Protein AF-A0A926SK82-F1 (afdb_monomer)

Nearest PDB structures (foldseek):
  1cpb-assembly1_A  TM=8.180E-01  e=9.952E-03  Bos taurus
  8co6-assembly1_o  TM=2.760E-01  e=5.024E+00  Rotavirus A
  2qlz-assembly2_D  TM=3.038E-01  e=7.986E+00  unclassified
  5xg3-assembly1_B  TM=2.554E-01  e=6.547E+00  Bacillus subtilis subsp. subtilis str. 168

Radius of gyration: 14.57 Å; Cα contacts (8 Å, |Δi|>4): 62; chains: 1; bounding box: 34×27×45 Å

Mean predicted aligned error: 9.98 Å

Solvent-accessible surface area (backbone atoms only — not comparable to full-atom values): 5551 Å² total; per-residue (Å²): 133,83,75,82,49,69,67,56,52,53,52,50,55,55,48,42,36,77,68,68,30,49,70,45,79,78,46,66,45,100,86,71,45,80,38,73,47,79,47,77,79,67,96,79,52,97,71,84,87,87,82,89,68,55,89,48,88,86,40,58,72,56,38,58,59,47,52,55,48,50,54,52,52,46,65,46,52,61,57,55,59,64,64,75,77,111

Structure (mmCIF, N/CA/C/O backbone):
data_AF-A0A926SK82-F1
#
_entry.id   AF-A0A926SK82-F1
#
loop_
_atom_site.group_PDB
_atom_site.id
_atom_site.type_symbol
_atom_site.label_atom_id
_atom_site.label_alt_id
_atom_site.label_comp_id
_atom_site.label_asym_id
_atom_site.label_entity_id
_atom_site.label_seq_id
_atom_site.pdbx_PDB_ins_code
_atom_site.Cartn_x
_atom_site.Cartn_y
_atom_site.Cartn_z
_atom_site.occupancy
_atom_site.B_iso_or_equiv
_atom_site.auth_seq_id
_atom_site.auth_comp_id
_atom_site.auth_asym_id
_atom_site.auth_atom_id
_atom_site.pdbx_PDB_model_num
ATOM 1 N N . MET A 1 1 ? 13.965 19.105 -7.567 1.00 39.34 1 MET A N 1
ATOM 2 C CA . MET A 1 1 ? 12.850 18.202 -7.229 1.00 39.34 1 MET A CA 1
ATOM 3 C C . MET A 1 1 ? 13.504 16.867 -6.932 1.00 39.34 1 MET A C 1
ATOM 5 O O . MET A 1 1 ? 13.996 16.247 -7.865 1.00 39.34 1 MET A O 1
ATOM 9 N N . GLU A 1 2 ? 13.702 16.533 -5.655 1.00 43.28 2 GLU A N 1
ATOM 10 C CA . GLU A 1 2 ? 14.294 15.239 -5.300 1.00 43.28 2 GLU A CA 1
ATOM 11 C C . GLU A 1 2 ? 13.293 14.139 -5.638 1.00 43.28 2 GLU A C 1
ATOM 13 O O . GLU A 1 2 ? 12.119 14.217 -5.277 1.00 43.28 2 GLU A O 1
ATOM 18 N N . TRP A 1 3 ? 13.759 13.153 -6.391 1.00 47.34 3 TRP A N 1
ATOM 19 C CA . TRP A 1 3 ? 13.022 11.928 -6.633 1.00 47.34 3 TRP A CA 1
ATOM 20 C C . TRP A 1 3 ? 12.815 11.248 -5.280 1.00 47.34 3 TRP A C 1
ATOM 22 O O . TRP A 1 3 ? 13.787 11.037 -4.561 1.00 47.34 3 TRP A O 1
ATOM 32 N N . ILE A 1 4 ? 11.573 10.908 -4.927 1.00 57.88 4 ILE A N 1
ATOM 33 C CA . ILE A 1 4 ? 11.347 9.927 -3.863 1.00 57.88 4 ILE A CA 1
ATOM 34 C C . ILE A 1 4 ? 12.050 8.653 -4.322 1.00 57.88 4 ILE A C 1
ATOM 36 O O . ILE A 1 4 ? 11.65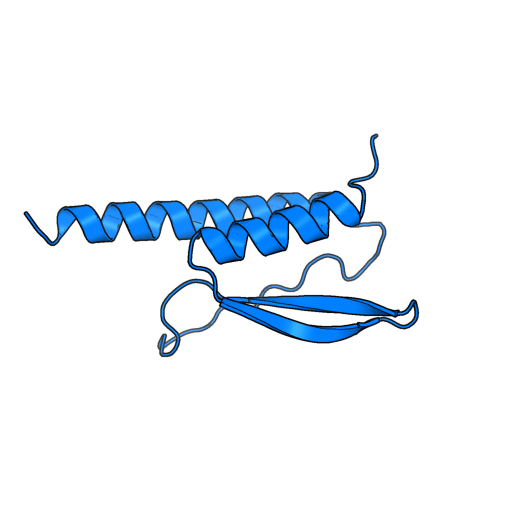1 8.042 -5.315 1.00 57.88 4 ILE A O 1
ATOM 40 N N . ASP A 1 5 ? 13.144 8.314 -3.646 1.00 70.69 5 ASP A N 1
ATOM 41 C CA . ASP A 1 5 ? 13.873 7.080 -3.900 1.00 70.69 5 ASP A CA 1
ATOM 42 C C . ASP A 1 5 ? 12.891 5.926 -3.660 1.00 70.69 5 ASP A C 1
ATOM 44 O O . ASP A 1 5 ? 12.190 5.889 -2.646 1.00 70.69 5 ASP A O 1
ATOM 48 N N . LEU A 1 6 ? 12.810 4.975 -4.588 1.00 70.12 6 LEU A N 1
ATOM 49 C CA . LEU A 1 6 ? 11.957 3.793 -4.437 1.00 70.12 6 LEU A CA 1
ATOM 50 C C . LEU A 1 6 ? 12.276 3.028 -3.138 1.00 70.12 6 LEU A C 1
ATOM 52 O O . LEU A 1 6 ? 11.398 2.377 -2.577 1.00 70.12 6 LEU A O 1
ATOM 56 N N . LYS A 1 7 ? 13.492 3.172 -2.597 1.00 72.38 7 LYS A N 1
ATOM 57 C CA . LYS A 1 7 ? 13.852 2.663 -1.263 1.00 72.38 7 LYS A CA 1
ATOM 58 C C . LYS A 1 7 ? 13.115 3.368 -0.123 1.00 72.38 7 LYS A C 1
ATOM 60 O O . LYS A 1 7 ? 12.755 2.730 0.865 1.00 72.38 7 LYS A O 1
ATOM 65 N N . GLN A 1 8 ? 12.878 4.675 -0.241 1.00 76.06 8 GLN A N 1
ATOM 66 C CA . GLN A 1 8 ? 12.076 5.424 0.729 1.00 76.06 8 GLN A CA 1
ATOM 67 C C . GLN A 1 8 ? 10.615 4.977 0.679 1.00 76.06 8 GLN A C 1
ATOM 69 O O . GLN A 1 8 ? 9.983 4.868 1.725 1.00 76.06 8 GLN A O 1
ATOM 74 N N . LEU A 1 9 ? 10.094 4.672 -0.514 1.00 76.62 9 LEU A N 1
ATOM 75 C CA . LEU A 1 9 ? 8.748 4.123 -0.667 1.00 76.62 9 LEU A CA 1
ATOM 76 C C . LEU A 1 9 ? 8.601 2.775 0.048 1.00 76.62 9 LEU A C 1
ATOM 78 O O . LEU A 1 9 ? 7.666 2.603 0.825 1.00 76.62 9 LEU A O 1
ATOM 82 N N . ASP A 1 10 ? 9.531 1.848 -0.178 1.00 79.06 10 ASP A N 1
ATOM 83 C CA . ASP A 1 10 ? 9.513 0.540 0.484 1.00 79.06 10 ASP A CA 1
ATOM 84 C C . ASP A 1 10 ? 9.611 0.692 2.012 1.00 79.06 10 ASP A C 1
ATOM 86 O O . ASP A 1 10 ? 8.810 0.128 2.756 1.00 79.06 10 ASP A O 1
ATOM 90 N N . THR A 1 11 ? 10.492 1.581 2.482 1.00 82.44 11 THR A N 1
ATOM 91 C CA . THR A 1 11 ? 10.608 1.918 3.910 1.00 82.44 11 THR A CA 1
ATOM 92 C C . THR A 1 11 ? 9.288 2.446 4.483 1.00 82.44 11 THR A C 1
ATOM 94 O O . THR A 1 11 ? 8.880 2.028 5.566 1.00 82.44 11 THR A O 1
ATOM 97 N N . LEU A 1 12 ? 8.592 3.337 3.769 1.00 80.38 12 LEU A N 1
ATOM 98 C CA . LEU A 1 12 ? 7.300 3.882 4.198 1.00 80.38 12 LEU A CA 1
ATOM 99 C C . LEU A 1 12 ? 6.215 2.802 4.260 1.00 80.38 12 LEU A C 1
ATOM 101 O O . LEU A 1 12 ? 5.435 2.775 5.211 1.00 80.38 12 LEU A O 1
ATOM 105 N N . ILE A 1 13 ? 6.179 1.895 3.284 1.00 82.50 13 ILE A N 1
ATOM 106 C CA . ILE A 1 13 ? 5.236 0.771 3.272 1.00 82.50 13 ILE A CA 1
ATOM 107 C C . ILE A 1 13 ? 5.486 -0.138 4.487 1.00 82.50 13 ILE A C 1
ATOM 109 O O . ILE A 1 13 ? 4.551 -0.449 5.230 1.00 82.50 13 ILE A O 1
ATOM 113 N N . GLN A 1 14 ? 6.744 -0.477 4.781 1.00 80.88 14 GLN A N 1
ATOM 114 C CA . GLN A 1 14 ? 7.082 -1.266 5.972 1.00 80.88 14 GLN A CA 1
ATOM 115 C C . GLN A 1 14 ? 6.746 -0.533 7.282 1.00 80.88 14 GLN A C 1
ATOM 117 O O . GLN A 1 14 ? 6.256 -1.148 8.229 1.00 80.88 14 GLN A O 1
ATOM 122 N N . GLN A 1 15 ? 6.928 0.788 7.344 1.00 82.25 15 GLN A N 1
ATOM 123 C CA . GLN A 1 15 ? 6.497 1.585 8.497 1.00 82.25 15 GLN A CA 1
ATOM 124 C C . GLN A 1 15 ? 4.977 1.561 8.680 1.00 82.25 15 GLN A C 1
ATOM 126 O O . GLN A 1 15 ? 4.511 1.449 9.811 1.00 82.25 15 GLN A O 1
ATOM 131 N N . THR A 1 16 ? 4.185 1.609 7.602 1.00 80.81 16 THR A N 1
ATOM 132 C CA . THR A 1 16 ? 2.720 1.503 7.728 1.00 80.81 16 THR A CA 1
ATOM 133 C C . THR A 1 16 ? 2.275 0.154 8.283 1.00 80.81 16 THR A C 1
ATOM 135 O O . THR A 1 16 ? 1.335 0.116 9.076 1.00 80.81 16 THR A O 1
ATOM 138 N N . LYS A 1 17 ? 3.004 -0.929 7.979 1.00 84.31 17 LYS A N 1
ATOM 139 C CA . LYS A 1 17 ? 2.788 -2.238 8.608 1.00 84.31 17 LYS A CA 1
ATOM 140 C C . LYS A 1 17 ? 3.004 -2.191 10.122 1.00 84.31 17 LYS A C 1
ATOM 142 O O . LYS A 1 17 ? 2.182 -2.700 10.877 1.00 84.31 17 LYS A O 1
ATOM 147 N N . ALA A 1 18 ? 4.078 -1.542 10.577 1.00 80.31 18 ALA A N 1
ATOM 148 C CA . ALA A 1 18 ? 4.370 -1.388 12.006 1.00 80.31 18 ALA A CA 1
ATOM 149 C C . ALA A 1 18 ? 3.316 -0.556 12.759 1.00 80.31 18 ALA A C 1
ATOM 151 O O . ALA A 1 18 ? 3.170 -0.710 13.967 1.00 80.31 18 ALA A O 1
ATOM 152 N N . LEU A 1 19 ? 2.574 0.299 12.050 1.00 81.50 19 LEU A N 1
ATOM 153 C CA . LEU A 1 19 ? 1.467 1.078 12.605 1.00 81.50 19 LEU A CA 1
ATOM 154 C C . LEU A 1 19 ? 0.138 0.298 12.651 1.00 81.50 19 LEU A C 1
ATOM 156 O O . LEU A 1 19 ? -0.840 0.832 13.147 1.00 81.50 19 LEU A O 1
ATOM 160 N N . GLY A 1 20 ? 0.082 -0.943 12.155 1.00 82.56 20 GLY A N 1
ATOM 161 C CA . GLY A 1 20 ? -1.123 -1.782 12.204 1.00 82.56 20 GLY A CA 1
ATOM 162 C C . GLY A 1 20 ? -1.854 -1.949 10.870 1.00 82.56 20 GLY A C 1
ATOM 163 O O . GLY A 1 20 ? -2.925 -2.550 10.841 1.00 82.56 20 GLY A O 1
ATOM 164 N N . ALA A 1 21 ? -1.291 -1.463 9.757 1.00 86.06 21 ALA A N 1
ATOM 165 C CA . ALA A 1 21 ? -1.808 -1.797 8.431 1.00 86.06 21 ALA A CA 1
ATOM 166 C C . ALA A 1 21 ? -1.466 -3.244 8.047 1.00 86.06 21 ALA A C 1
ATOM 168 O O . ALA A 1 21 ? -0.366 -3.731 8.324 1.00 86.06 21 ALA A O 1
ATOM 169 N N . ASP A 1 22 ? -2.376 -3.908 7.339 1.00 87.56 22 ASP A N 1
ATOM 170 C CA . ASP A 1 22 ? -2.076 -5.175 6.680 1.00 87.56 22 ASP A CA 1
ATOM 171 C C . ASP A 1 22 ? -1.396 -4.885 5.339 1.00 87.56 22 ASP A C 1
ATOM 173 O O . ASP A 1 22 ? -1.911 -4.113 4.529 1.00 87.56 22 ASP A O 1
ATOM 177 N N . VAL A 1 23 ? -0.219 -5.465 5.120 1.00 89.38 23 VAL A N 1
ATOM 178 C CA . VAL A 1 23 ? 0.583 -5.234 3.914 1.00 89.38 23 VAL A CA 1
ATOM 179 C C . VAL A 1 23 ? 0.859 -6.569 3.255 1.00 89.38 23 VAL A C 1
ATOM 181 O O . VAL A 1 23 ? 1.526 -7.428 3.839 1.00 89.38 23 VAL A O 1
ATOM 184 N N . GLU A 1 24 ? 0.389 -6.705 2.021 1.00 90.44 24 GLU A N 1
ATOM 185 C CA . GLU A 1 24 ? 0.559 -7.894 1.196 1.00 90.44 24 GLU A CA 1
ATOM 186 C C . GLU A 1 24 ? 1.254 -7.544 -0.123 1.00 90.44 24 GLU A C 1
ATOM 188 O O . GLU A 1 24 ? 1.017 -6.490 -0.717 1.00 90.44 24 GLU A O 1
ATOM 193 N N . GLU A 1 25 ? 2.134 -8.428 -0.590 1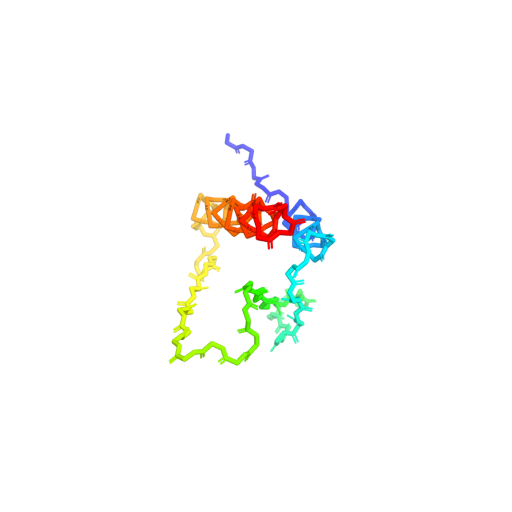.00 90.94 25 GLU A N 1
ATOM 194 C CA . GLU A 1 25 ? 2.649 -8.356 -1.955 1.00 90.94 25 GLU A CA 1
ATOM 195 C C . GLU A 1 25 ? 1.615 -8.981 -2.895 1.00 90.94 25 GLU A C 1
ATOM 197 O O . GLU A 1 25 ? 1.284 -10.159 -2.769 1.00 90.94 25 GLU A O 1
ATOM 202 N N . ILE A 1 26 ? 1.111 -8.189 -3.839 1.00 92.12 26 ILE A N 1
ATOM 203 C CA . ILE A 1 26 ? 0.079 -8.612 -4.797 1.00 92.12 26 ILE A CA 1
ATOM 204 C C . ILE A 1 26 ? 0.655 -8.962 -6.171 1.00 92.12 26 ILE A C 1
ATOM 206 O O . ILE A 1 26 ? -0.069 -9.411 -7.058 1.00 92.12 26 ILE A O 1
ATOM 210 N N . GLY A 1 27 ? 1.953 -8.740 -6.370 1.00 90.06 27 GLY A N 1
ATOM 211 C CA . GLY A 1 27 ? 2.635 -9.096 -7.602 1.00 90.06 27 GLY A CA 1
ATOM 212 C C . GLY A 1 27 ? 4.010 -8.465 -7.732 1.00 90.06 27 GLY A C 1
ATOM 213 O O . GLY A 1 27 ? 4.493 -7.764 -6.846 1.00 90.06 27 GLY A O 1
ATOM 214 N N . VAL A 1 28 ? 4.613 -8.690 -8.895 1.00 90.12 28 VAL A N 1
ATOM 215 C CA . VAL A 1 28 ? 5.945 -8.203 -9.249 1.00 90.12 28 VAL A CA 1
ATOM 216 C C . VAL A 1 28 ? 5.846 -7.456 -10.577 1.00 90.12 28 VAL A C 1
ATOM 218 O O . VAL A 1 28 ? 5.204 -7.910 -11.522 1.00 90.12 28 VAL A O 1
ATOM 221 N N . SER A 1 29 ? 6.456 -6.278 -10.643 1.00 86.00 29 SER A N 1
ATOM 222 C CA . SER A 1 29 ? 6.522 -5.457 -11.856 1.00 86.00 29 SER A CA 1
ATOM 223 C C . SER A 1 29 ? 7.451 -6.062 -12.918 1.00 86.00 29 SER A C 1
ATOM 225 O O . SER A 1 29 ? 8.283 -6.916 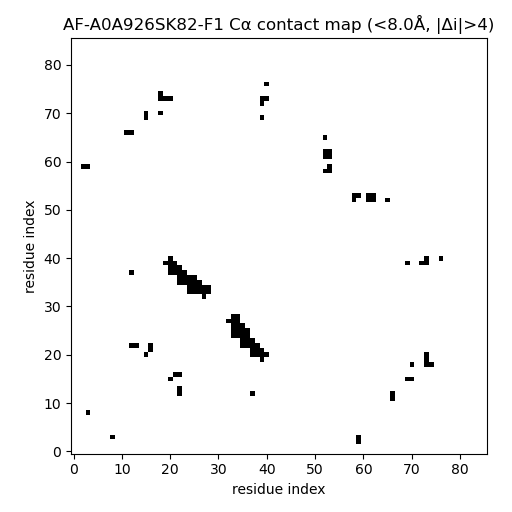-12.619 1.00 86.00 29 SER A O 1
ATOM 227 N N . GLY A 1 30 ? 7.378 -5.563 -14.159 1.00 83.50 30 GLY A N 1
ATOM 228 C CA . GLY A 1 30 ? 8.255 -6.017 -15.252 1.00 83.50 30 GLY A CA 1
ATOM 229 C C . GLY A 1 30 ? 9.757 -5.809 -14.999 1.00 83.50 30 GLY A C 1
ATOM 230 O O . GLY A 1 30 ? 10.577 -6.492 -15.599 1.00 83.50 30 GLY A O 1
ATOM 231 N N . GLU A 1 31 ? 10.117 -4.911 -14.078 1.00 84.31 31 GLU A N 1
ATOM 232 C CA . GLU A 1 31 ? 11.501 -4.656 -13.649 1.00 84.31 31 GLU A CA 1
ATOM 233 C C . GLU A 1 31 ? 11.895 -5.455 -12.390 1.00 84.31 31 GLU A C 1
ATOM 235 O O . GLU A 1 31 ? 12.942 -5.204 -11.800 1.00 84.31 31 GLU A O 1
ATOM 240 N N . GLY A 1 32 ? 11.059 -6.398 -11.939 1.00 85.38 32 GLY A N 1
ATOM 241 C CA . GLY A 1 32 ? 11.358 -7.270 -10.798 1.00 85.38 32 GLY A CA 1
ATOM 242 C C . GLY A 1 32 ? 11.112 -6.652 -9.417 1.00 85.38 32 GLY A C 1
ATOM 243 O O . GLY A 1 32 ? 11.572 -7.199 -8.421 1.00 85.38 32 GLY A O 1
ATOM 244 N N . ARG A 1 33 ? 10.405 -5.519 -9.327 1.00 83.38 33 ARG A N 1
ATOM 245 C CA . ARG A 1 33 ? 10.057 -4.882 -8.039 1.00 83.38 33 ARG A CA 1
ATOM 246 C C . ARG A 1 33 ? 8.697 -5.348 -7.529 1.00 83.38 33 ARG A C 1
ATOM 248 O O . ARG A 1 33 ? 7.760 -5.369 -8.331 1.00 83.38 33 ARG A O 1
ATOM 255 N N . SER A 1 34 ? 8.585 -5.624 -6.232 1.00 86.50 34 SER A N 1
ATOM 256 C CA . SER A 1 34 ? 7.326 -5.961 -5.559 1.00 86.50 34 SER A CA 1
ATOM 257 C C . SER A 1 34 ? 6.290 -4.839 -5.678 1.00 86.50 34 SER A C 1
ATOM 259 O O . SER A 1 34 ? 6.611 -3.650 -5.604 1.00 86.50 34 SER A O 1
ATOM 261 N N . ILE A 1 35 ? 5.034 -5.232 -5.867 1.00 88.19 35 ILE A N 1
ATOM 262 C CA . ILE A 1 35 ? 3.850 -4.376 -5.859 1.00 88.19 35 ILE A CA 1
ATOM 263 C C . ILE A 1 35 ? 3.070 -4.729 -4.599 1.00 88.19 35 ILE A C 1
ATOM 265 O O . ILE A 1 35 ? 2.679 -5.881 -4.414 1.00 88.19 35 ILE A O 1
ATOM 26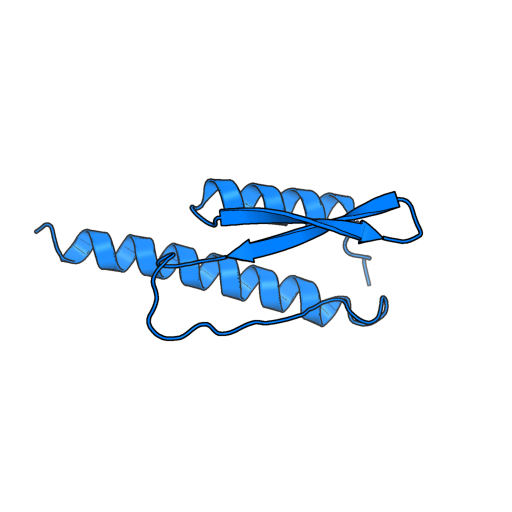9 N N . TYR A 1 36 ? 2.830 -3.738 -3.746 1.00 88.50 36 TYR A N 1
ATOM 270 C CA . TYR A 1 36 ? 2.178 -3.947 -2.459 1.00 88.50 36 TYR A CA 1
ATOM 271 C C . TYR A 1 36 ? 0.752 -3.402 -2.450 1.00 88.50 36 TYR A C 1
ATOM 273 O O . TYR A 1 36 ? 0.500 -2.299 -2.943 1.00 88.50 36 TYR A O 1
ATOM 281 N N . ALA A 1 37 ? -0.159 -4.143 -1.825 1.00 88.94 37 ALA A N 1
ATOM 282 C CA . ALA A 1 37 ? -1.413 -3.606 -1.325 1.00 88.94 37 ALA A CA 1
ATOM 283 C C . ALA A 1 37 ? -1.277 -3.322 0.174 1.00 88.94 37 ALA A C 1
ATOM 285 O O . ALA A 1 37 ? -0.687 -4.098 0.926 1.00 88.94 37 ALA A O 1
ATOM 286 N N . VAL A 1 38 ? -1.819 -2.181 0.597 1.00 87.88 38 VAL A N 1
ATOM 287 C CA . VAL A 1 38 ? -1.853 -1.756 1.997 1.00 87.88 38 VAL A CA 1
ATOM 288 C C . VAL A 1 38 ? -3.311 -1.583 2.390 1.00 87.88 38 VAL A C 1
ATOM 290 O O . VAL A 1 38 ? -4.008 -0.729 1.839 1.00 87.88 38 VAL A O 1
ATOM 293 N N . THR A 1 39 ? -3.761 -2.386 3.345 1.00 88.06 39 THR A N 1
ATOM 294 C CA . THR A 1 39 ? -5.123 -2.368 3.874 1.00 88.06 39 THR A CA 1
ATOM 295 C C . THR A 1 39 ? -5.115 -1.790 5.283 1.00 88.06 39 THR A C 1
ATOM 297 O O . THR A 1 39 ? -4.309 -2.176 6.127 1.00 88.06 39 THR A O 1
ATOM 300 N N . VAL A 1 40 ? -6.024 -0.853 5.544 1.00 84.88 40 VAL A N 1
ATOM 301 C CA . VAL A 1 40 ? -6.208 -0.218 6.854 1.00 84.88 40 VAL A CA 1
ATOM 302 C C . VAL A 1 40 ? -7.663 -0.347 7.279 1.00 84.88 40 VAL A C 1
ATOM 304 O O . VAL A 1 40 ? -8.560 -0.136 6.461 1.00 84.88 40 VAL A O 1
ATOM 307 N N . GLY A 1 41 ? -7.876 -0.637 8.563 1.00 81.75 41 GLY A N 1
ATOM 308 C CA . GLY A 1 41 ? -9.192 -0.837 9.167 1.00 81.75 41 GLY A CA 1
ATOM 309 C C . GLY A 1 41 ? -9.615 -2.307 9.209 1.00 81.75 41 GLY A C 1
ATOM 310 O O . GLY A 1 41 ? -8.820 -3.216 8.961 1.00 81.75 41 GLY A O 1
ATOM 311 N N . ASP A 1 42 ? -10.885 -2.539 9.537 1.00 78.00 42 ASP A N 1
ATOM 312 C CA . ASP A 1 42 ? -11.416 -3.884 9.757 1.00 78.00 42 ASP A CA 1
ATOM 313 C C . ASP A 1 42 ? -11.410 -4.749 8.491 1.00 78.00 42 ASP A C 1
ATOM 315 O O . ASP A 1 42 ? -11.997 -4.397 7.464 1.00 78.00 42 ASP A O 1
ATOM 319 N N . LYS A 1 43 ? -10.859 -5.967 8.602 1.00 72.31 43 LYS A N 1
ATOM 320 C CA . LYS A 1 43 ? -10.849 -6.967 7.513 1.00 72.31 43 LYS A CA 1
ATOM 321 C C . LYS A 1 43 ? -12.246 -7.355 7.011 1.00 72.31 43 LYS A C 1
ATOM 323 O O . LYS A 1 43 ? -12.373 -7.854 5.900 1.00 72.31 43 LYS A O 1
ATOM 328 N N . GLN A 1 44 ? -13.284 -7.151 7.823 1.00 76.56 44 GLN A N 1
ATOM 329 C CA . GLN A 1 44 ? -14.684 -7.459 7.498 1.00 76.56 44 GLN A CA 1
ATOM 330 C C . GLN A 1 44 ? -15.548 -6.196 7.358 1.00 76.56 44 GLN A C 1
ATOM 332 O O . GLN A 1 44 ? -16.754 -6.229 7.611 1.00 76.56 44 GLN A O 1
ATOM 337 N N . ALA A 1 45 ? -14.951 -5.064 6.977 1.00 78.38 45 ALA A N 1
ATOM 338 C CA . ALA A 1 45 ? -15.701 -3.835 6.763 1.00 78.38 45 ALA A CA 1
ATOM 339 C C . ALA A 1 45 ? -16.825 -4.034 5.726 1.00 78.38 45 ALA A C 1
ATOM 341 O O . ALA A 1 45 ? -16.621 -4.579 4.644 1.00 78.38 45 ALA A O 1
ATOM 342 N N . SER A 1 46 ? -18.021 -3.523 6.032 1.00 83.25 46 SER A N 1
ATOM 343 C CA . SER A 1 46 ? -19.187 -3.583 5.130 1.00 83.25 46 SER A CA 1
ATOM 344 C C . SER A 1 46 ? -19.010 -2.785 3.832 1.00 83.25 46 SER A C 1
ATOM 346 O O . SER A 1 46 ? -19.805 -2.923 2.901 1.00 83.25 46 SER A O 1
ATOM 348 N N . ARG A 1 47 ? -17.990 -1.918 3.773 1.00 80.06 47 ARG A N 1
ATOM 349 C CA . ARG A 1 47 ? -17.621 -1.119 2.605 1.00 80.06 47 ARG A CA 1
ATOM 350 C C . ARG A 1 47 ? -16.105 -1.016 2.514 1.00 80.06 47 ARG A C 1
ATOM 352 O O . ARG A 1 47 ? -15.456 -0.647 3.489 1.00 80.06 47 ARG A O 1
ATOM 359 N N . THR A 1 48 ? -15.576 -1.246 1.320 1.00 83.88 48 THR A N 1
ATOM 360 C CA . THR A 1 48 ? -14.145 -1.134 1.022 1.00 83.88 48 THR A CA 1
ATOM 361 C C . THR A 1 48 ? -13.927 -0.031 -0.002 1.00 83.88 48 THR A C 1
ATOM 363 O O . THR A 1 48 ? -14.600 0.010 -1.032 1.00 83.88 48 THR A O 1
ATOM 366 N N . VAL A 1 49 ? -12.980 0.866 0.271 1.00 84.06 49 VAL A N 1
ATOM 367 C CA . VAL A 1 49 ? -12.519 1.872 -0.692 1.00 84.06 49 VAL A CA 1
ATOM 368 C C . VAL A 1 49 ? -11.145 1.448 -1.186 1.00 84.06 49 VAL A C 1
ATOM 370 O O . VAL A 1 49 ? -10.210 1.353 -0.397 1.00 84.06 49 VAL A O 1
ATOM 373 N N . VAL A 1 50 ? -11.022 1.204 -2.490 1.00 85.44 50 VAL A N 1
ATOM 374 C CA . VAL A 1 50 ? -9.750 0.835 -3.121 1.00 85.44 50 VAL A CA 1
ATOM 375 C C . VAL A 1 50 ? -9.154 2.059 -3.794 1.00 85.44 50 VAL A C 1
ATOM 377 O O . VAL A 1 50 ? -9.824 2.751 -4.562 1.00 85.44 50 VAL A O 1
ATOM 380 N N . ILE A 1 51 ? -7.882 2.322 -3.509 1.00 81.06 51 ILE A N 1
ATOM 381 C CA . ILE A 1 51 ? -7.152 3.441 -4.088 1.00 81.06 51 ILE A CA 1
ATOM 382 C C . ILE A 1 51 ? -5.870 2.924 -4.729 1.00 81.06 51 ILE A C 1
ATOM 384 O O . ILE A 1 51 ? -5.000 2.395 -4.046 1.00 81.06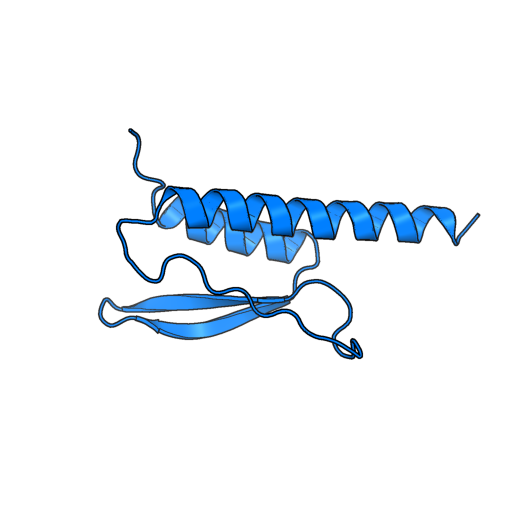 51 ILE A O 1
ATOM 388 N N . VAL A 1 52 ? -5.729 3.147 -6.034 1.00 82.94 52 VAL A N 1
ATOM 389 C CA . VAL A 1 52 ? -4.492 2.872 -6.773 1.00 82.94 52 VAL A CA 1
ATOM 390 C C . VAL A 1 52 ? -3.702 4.176 -6.917 1.00 82.94 52 VAL A C 1
ATOM 392 O O . VAL A 1 52 ? -4.268 5.247 -7.176 1.00 82.94 52 VAL A O 1
ATOM 395 N N . ALA A 1 53 ? -2.392 4.109 -6.693 1.00 79.44 53 ALA A N 1
ATOM 396 C CA . ALA A 1 53 ? -1.466 5.230 -6.825 1.00 79.44 53 ALA A CA 1
ATOM 397 C C . ALA A 1 53 ? -0.187 4.773 -7.538 1.00 79.44 53 ALA A C 1
ATOM 399 O O . ALA A 1 53 ? 0.165 3.600 -7.468 1.00 79.44 53 ALA A O 1
ATOM 400 N N . GLY A 1 54 ? 0.496 5.699 -8.218 1.00 75.88 54 GLY A N 1
ATOM 401 C CA . GLY A 1 54 ? 1.728 5.390 -8.953 1.00 75.88 54 GLY A CA 1
ATOM 402 C C . GLY A 1 54 ? 1.505 4.584 -10.237 1.00 75.88 54 GLY A C 1
ATOM 403 O O . GLY A 1 54 ? 2.388 3.835 -10.638 1.00 75.88 54 GLY A O 1
ATOM 404 N N . PHE A 1 55 ? 0.335 4.723 -10.874 1.00 77.88 55 PHE A N 1
ATOM 405 C CA . PHE A 1 55 ? 0.033 4.028 -12.130 1.00 77.88 55 PHE A CA 1
ATOM 406 C C . PHE A 1 55 ? 0.898 4.550 -13.284 1.00 77.88 55 PHE A C 1
ATOM 408 O O . PHE A 1 55 ? 1.390 3.766 -14.092 1.00 77.88 55 PHE A O 1
ATOM 415 N N . HIS A 1 56 ? 1.163 5.860 -13.316 1.00 75.69 56 HIS A N 1
ATOM 416 C CA . HIS A 1 56 ? 2.213 6.430 -14.153 1.00 75.69 56 HIS A CA 1
ATOM 417 C C . HIS A 1 56 ? 3.416 6.829 -13.296 1.00 75.69 56 HIS A C 1
ATOM 419 O O . HIS A 1 56 ? 3.276 7.521 -12.288 1.00 75.69 56 HIS A O 1
ATOM 425 N N . ALA A 1 57 ? 4.622 6.467 -13.741 1.00 65.12 57 ALA A N 1
ATOM 426 C CA . ALA A 1 57 ? 5.871 6.773 -13.034 1.00 65.12 57 ALA A CA 1
ATOM 427 C C . ALA A 1 57 ? 6.098 8.283 -12.799 1.00 65.12 57 ALA A C 1
ATOM 429 O O . ALA A 1 57 ? 6.809 8.665 -11.876 1.00 65.12 57 ALA A O 1
ATOM 430 N N . ALA A 1 58 ? 5.469 9.146 -13.605 1.00 67.06 58 ALA A N 1
ATOM 431 C CA . ALA A 1 58 ? 5.526 10.599 -13.452 1.00 67.06 58 ALA A CA 1
ATOM 432 C C . ALA A 1 58 ? 4.614 11.149 -12.330 1.00 67.06 58 ALA A C 1
ATOM 434 O O . ALA A 1 58 ? 4.750 12.308 -11.942 1.00 67.06 58 ALA A O 1
ATOM 435 N N . GLU A 1 59 ? 3.705 10.347 -11.763 1.00 61.47 59 GLU A N 1
ATOM 436 C CA . GLU A 1 59 ? 2.734 10.770 -10.736 1.00 61.47 59 GLU A CA 1
ATOM 437 C C . GLU A 1 59 ? 3.299 10.694 -9.305 1.00 61.47 59 GLU A C 1
ATOM 439 O O . GLU A 1 59 ? 2.611 10.331 -8.348 1.00 61.47 59 GLU A O 1
ATOM 444 N N . VAL A 1 60 ? 4.565 11.070 -9.135 1.00 59.00 60 VAL A N 1
ATOM 445 C CA . VAL A 1 60 ? 5.329 10.906 -7.887 1.00 59.00 60 VAL A CA 1
ATOM 446 C C . VAL A 1 60 ? 4.678 11.633 -6.694 1.00 59.00 60 VAL A C 1
ATOM 448 O O . VAL A 1 60 ? 4.622 11.096 -5.589 1.00 59.00 60 VAL A O 1
ATOM 451 N N . MET A 1 61 ? 4.079 12.811 -6.916 1.00 54.16 61 MET A N 1
ATOM 452 C CA . MET A 1 61 ? 3.374 13.577 -5.870 1.00 54.16 61 MET A CA 1
ATOM 453 C C . MET A 1 61 ? 2.071 12.911 -5.390 1.00 54.16 61 MET A C 1
ATOM 455 O O . MET A 1 61 ? 1.635 13.143 -4.260 1.00 54.16 61 MET A O 1
ATOM 459 N N . SER A 1 62 ? 1.443 12.077 -6.227 1.00 57.69 62 SER A N 1
ATOM 460 C CA . SER A 1 62 ? 0.221 11.343 -5.872 1.00 57.69 62 SER A CA 1
ATOM 461 C C . SER A 1 62 ? 0.521 10.277 -4.815 1.00 57.69 62 SER A C 1
ATOM 463 O O . SER A 1 62 ? -0.215 10.132 -3.841 1.00 57.69 62 SER A O 1
ATOM 465 N N . MET A 1 63 ? 1.656 9.590 -4.949 1.00 61.44 63 MET A N 1
ATOM 466 C CA . MET A 1 63 ? 2.036 8.459 -4.104 1.00 61.44 63 MET A CA 1
ATOM 467 C C . MET A 1 63 ? 2.347 8.868 -2.655 1.00 61.44 63 MET A C 1
ATOM 469 O O . MET A 1 63 ? 1.782 8.300 -1.719 1.00 61.44 63 MET A O 1
ATOM 473 N N . SER A 1 64 ? 3.158 9.909 -2.446 1.00 60.12 64 SER A N 1
ATOM 474 C CA . SER A 1 64 ? 3.492 10.382 -1.092 1.00 60.12 64 SER A CA 1
ATOM 475 C C . SER A 1 64 ? 2.294 10.986 -0.357 1.00 60.12 64 SER A C 1
ATOM 477 O O . SER A 1 64 ? 2.107 10.736 0.836 1.00 60.12 64 SER A O 1
ATOM 479 N N . ASN A 1 65 ? 1.430 11.727 -1.061 1.00 60.75 65 ASN A N 1
ATOM 480 C CA . ASN A 1 65 ? 0.207 12.278 -0.468 1.00 60.75 65 ASN A CA 1
ATOM 481 C C . ASN A 1 65 ? -0.797 11.188 -0.074 1.00 60.75 65 ASN A C 1
ATOM 483 O O . ASN A 1 65 ? -1.550 11.365 0.886 1.00 60.75 65 ASN A O 1
ATOM 487 N N . ARG A 1 66 ? -0.830 10.065 -0.796 1.00 60.44 66 ARG A N 1
ATOM 488 C CA . ARG A 1 66 ? -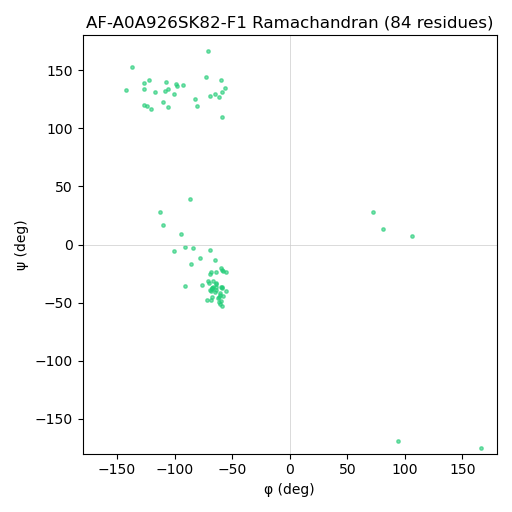1.685 8.917 -0.467 1.00 60.44 66 ARG A CA 1
ATOM 489 C C . ARG A 1 66 ? -1.179 8.186 0.770 1.00 60.44 66 ARG A C 1
ATOM 491 O O . ARG A 1 66 ? -1.959 7.981 1.692 1.00 60.44 66 ARG A O 1
ATOM 498 N N . LEU A 1 67 ? 0.117 7.884 0.840 1.00 62.31 67 LEU A N 1
ATOM 499 C CA . LEU A 1 67 ? 0.712 7.228 2.010 1.00 62.31 67 LEU A CA 1
ATOM 500 C C . LEU A 1 67 ? 0.546 8.062 3.283 1.00 62.31 67 LEU A C 1
ATOM 502 O O . LEU A 1 67 ? 0.143 7.536 4.313 1.00 62.31 67 LEU A O 1
ATOM 506 N N . CYS A 1 68 ? 0.733 9.382 3.197 1.00 62.62 68 CYS A N 1
ATOM 507 C CA . CYS A 1 68 ? 0.472 10.285 4.320 1.00 62.62 68 CYS A CA 1
ATOM 508 C C . CYS A 1 68 ? -0.992 10.225 4.800 1.00 62.62 68 CYS A C 1
ATOM 510 O O . CYS A 1 68 ? -1.258 10.298 6.001 1.00 62.62 68 CYS A O 1
ATOM 512 N N . GLN A 1 69 ? -1.960 10.069 3.889 1.00 62.94 69 GLN A N 1
ATOM 513 C CA . GLN A 1 69 ? -3.369 9.894 4.260 1.00 62.94 69 GLN A CA 1
ATOM 514 C C . GLN A 1 69 ? -3.629 8.542 4.928 1.00 62.94 69 GLN A C 1
ATOM 516 O O . GLN A 1 69 ? -4.357 8.504 5.917 1.00 62.94 69 GLN A O 1
ATOM 521 N N . VAL A 1 70 ? -2.994 7.473 4.443 1.00 66.19 70 VAL A N 1
ATOM 522 C CA . VAL A 1 70 ? -3.050 6.137 5.056 1.00 66.19 70 VAL A CA 1
ATOM 523 C C . VAL A 1 70 ? -2.496 6.185 6.484 1.00 66.19 70 VAL A C 1
ATOM 525 O O . VAL A 1 70 ? -3.210 5.836 7.419 1.00 66.19 70 VAL A O 1
ATOM 528 N N . SER A 1 71 ? -1.296 6.736 6.699 1.00 64.12 71 SER A N 1
ATOM 529 C CA . SER A 1 71 ? -0.716 6.886 8.046 1.00 64.12 71 SER A CA 1
ATOM 530 C C . SER A 1 71 ? -1.591 7.727 8.986 1.00 64.12 71 SER A C 1
ATOM 532 O O . SER A 1 71 ? -1.707 7.422 10.171 1.00 64.12 71 SER A O 1
ATOM 534 N N . LYS A 1 72 ? -2.245 8.779 8.472 1.00 65.62 72 LYS A N 1
ATOM 535 C CA . LYS A 1 72 ? -3.186 9.602 9.253 1.00 65.62 72 LYS A CA 1
ATOM 536 C C . LYS A 1 72 ? -4.483 8.875 9.600 1.00 65.62 72 LYS A C 1
ATOM 538 O O . LYS A 1 72 ? -5.065 9.191 10.636 1.00 65.62 72 LYS A O 1
ATOM 543 N N . ALA A 1 73 ? -4.966 7.987 8.733 1.00 65.62 73 ALA A N 1
ATOM 544 C CA . ALA A 1 73 ? -6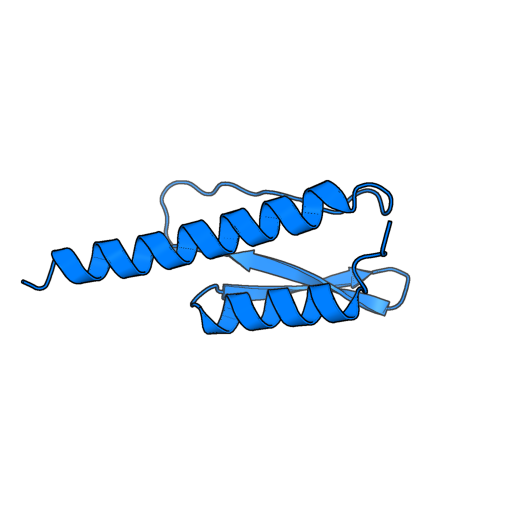.144 7.173 9.008 1.00 65.62 73 ALA A CA 1
ATOM 545 C C . ALA A 1 73 ? -5.847 6.177 10.136 1.00 65.62 73 ALA A C 1
ATOM 547 O O . ALA A 1 73 ? -6.601 6.131 11.103 1.00 65.62 73 ALA A O 1
ATOM 548 N N . ILE A 1 74 ? -4.691 5.510 10.073 1.00 64.25 74 ILE A N 1
ATOM 549 C CA . ILE A 1 74 ? -4.221 4.587 11.116 1.00 64.25 74 ILE A CA 1
ATOM 550 C C . ILE A 1 74 ? -4.092 5.304 12.472 1.00 64.25 74 ILE A C 1
ATOM 552 O O . ILE A 1 74 ? -4.740 4.929 13.441 1.00 64.25 74 ILE A O 1
ATOM 556 N N . GLY A 1 75 ? -3.373 6.433 12.538 1.00 59.72 75 GLY A N 1
ATOM 557 C CA . GLY A 1 75 ? -3.206 7.180 13.799 1.00 59.72 75 GLY A CA 1
ATOM 558 C C . GLY A 1 75 ? -4.471 7.886 14.329 1.00 59.72 75 GLY A C 1
ATOM 559 O O . GLY A 1 75 ? -4.442 8.530 15.384 1.00 59.72 75 GLY A O 1
ATOM 560 N N . LYS A 1 76 ? -5.588 7.860 13.592 1.00 58.41 76 LYS A N 1
ATOM 561 C CA . LYS A 1 76 ? -6.904 8.283 14.102 1.00 58.41 76 LYS A CA 1
ATOM 562 C C . LYS A 1 76 ? -7.670 7.114 14.712 1.00 58.41 76 LYS A C 1
ATOM 564 O O . LYS A 1 76 ? -8.329 7.345 15.721 1.00 58.41 76 LYS A O 1
ATOM 569 N N . ASP A 1 77 ? -7.540 5.922 14.138 1.00 55.59 77 ASP A N 1
ATOM 570 C CA . ASP A 1 77 ? -8.136 4.689 14.654 1.00 55.59 77 ASP A CA 1
ATOM 571 C C . ASP A 1 77 ? -7.621 4.390 16.073 1.00 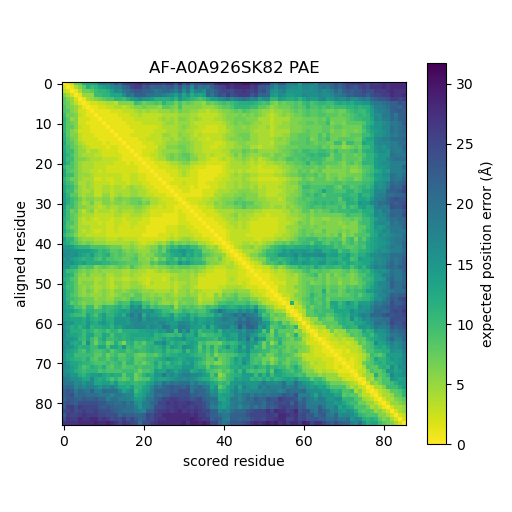55.59 77 ASP A C 1
ATOM 573 O O . ASP A 1 77 ? -8.410 4.321 17.014 1.00 55.59 77 ASP A O 1
ATOM 577 N N . ASP A 1 78 ? -6.297 4.443 16.280 1.00 52.56 78 ASP A N 1
ATOM 578 C CA . ASP A 1 78 ? -5.663 4.266 17.601 1.00 52.56 78 ASP A CA 1
ATOM 579 C C . ASP A 1 78 ? -6.197 5.230 18.672 1.00 52.56 78 ASP A C 1
ATOM 581 O O . ASP A 1 78 ? -6.408 4.863 19.832 1.00 52.56 78 ASP A O 1
ATOM 585 N N . ARG A 1 79 ? -6.439 6.491 18.291 1.00 50.53 79 ARG A N 1
ATOM 586 C CA . ARG A 1 79 ? -6.971 7.498 19.217 1.00 50.53 79 ARG A CA 1
ATOM 587 C C . ARG A 1 79 ? -8.426 7.238 19.561 1.00 50.53 79 ARG A C 1
ATOM 589 O O . ARG A 1 79 ? -8.827 7.588 20.661 1.00 50.53 79 ARG A O 1
ATOM 596 N N . GLN A 1 80 ? -9.212 6.666 18.656 1.00 47.12 80 GLN A N 1
ATOM 597 C CA . GLN A 1 80 ? -10.628 6.397 18.882 1.00 47.12 80 GLN A CA 1
ATOM 598 C C . GLN A 1 80 ? -10.825 5.178 19.799 1.00 47.12 80 GLN A C 1
ATOM 600 O O . GLN A 1 80 ? -11.695 5.210 20.671 1.00 47.12 80 GLN A O 1
ATOM 605 N N . THR A 1 81 ? -9.947 4.175 19.695 1.00 47.16 81 THR A N 1
ATOM 606 C CA . THR A 1 81 ? -9.908 2.992 20.574 1.00 47.16 81 THR A CA 1
ATOM 607 C C . THR A 1 81 ? -9.595 3.354 22.031 1.00 47.16 81 THR A C 1
ATOM 609 O O . THR A 1 81 ? -10.173 2.774 22.946 1.00 47.16 81 THR A O 1
ATOM 612 N N . GLN A 1 82 ? -8.761 4.374 22.273 1.00 46.19 82 GLN A N 1
ATOM 613 C CA . GLN A 1 82 ? -8.411 4.830 23.628 1.00 46.19 82 GLN A CA 1
ATOM 614 C C . GLN A 1 82 ? -9.562 5.502 24.406 1.00 46.19 82 GLN A C 1
ATOM 616 O O . GLN A 1 82 ? -9.528 5.511 25.635 1.00 46.19 82 GLN A O 1
ATOM 621 N N . TRP A 1 83 ? -10.582 6.051 23.732 1.00 42.41 83 TRP A N 1
ATOM 622 C CA . TRP A 1 83 ? -11.725 6.701 24.401 1.00 42.41 83 TRP A CA 1
ATOM 623 C C . TRP A 1 83 ? -12.839 5.731 24.812 1.00 42.41 83 TRP A C 1
ATOM 625 O O . TRP A 1 83 ? -13.680 6.103 25.623 1.00 42.41 83 TRP A O 1
ATOM 635 N N . GLN A 1 84 ? -12.875 4.511 24.269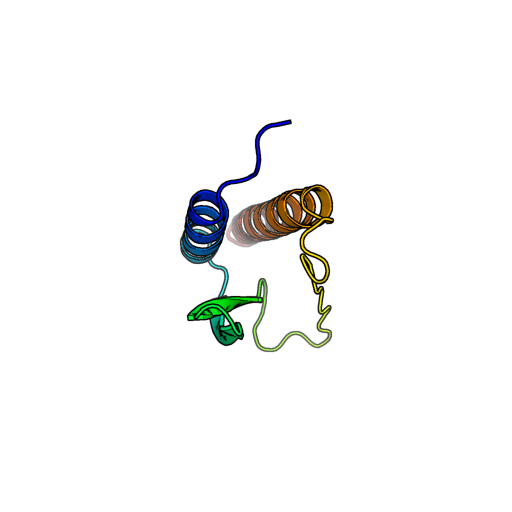 1.00 44.47 84 GLN A N 1
ATOM 636 C CA . GLN A 1 84 ? -13.931 3.534 24.581 1.00 44.47 84 GLN A CA 1
ATOM 637 C C . GLN A 1 84 ? -13.595 2.612 25.764 1.00 44.47 84 GLN A C 1
ATOM 639 O O . GLN A 1 84 ? -14.420 1.793 26.158 1.00 44.47 84 GLN A O 1
ATOM 644 N N . SER A 1 85 ? -12.401 2.752 26.340 1.00 48.19 85 SER A N 1
ATOM 645 C CA . SER A 1 85 ? -11.897 1.948 27.461 1.00 48.19 85 SER A CA 1
ATOM 646 C C . SER A 1 85 ? -11.783 2.722 28.787 1.00 48.19 85 SER A C 1
ATOM 648 O O . SER A 1 85 ? -11.057 2.277 29.675 1.00 48.19 85 SER A O 1
ATOM 650 N N . GLY A 1 86 ? -12.445 3.879 28.909 1.00 38.25 86 GLY A N 1
ATOM 651 C CA . GLY A 1 86 ? -12.447 4.739 30.103 1.00 38.25 86 GLY A CA 1
ATOM 652 C C . GLY A 1 86 ? -13.812 4.850 30.762 1.00 38.25 86 GLY A C 1
ATOM 653 O O . GLY A 1 86 ? -14.815 4.898 30.017 1.00 38.25 86 GLY A O 1
#

Secondary structure (DSSP, 8-state):
-----HHHHHHHHHHHHHTT-EEEEEEE-TTS-EEEEEE-S-TT-SS-------SSTT-HHHHHHHHHHHHHHHHHHHHHHTTTT-

pLDDT: mean 71.99, std 14.67, range [38.25, 92.12]

Sequence (86 aa):
MEWIDLKQLDTLIQQTKALGADVEEIGVSGEGRSIYAVTVGDKQASRTVVIVAGFHAAEVMSMSNRLCQVSKAIGKDDRQTQWQSG

Foldseek 3Di:
DDQCDVVVVVVLLVVLVVLPWDKDFPDADPVGHTDIDTHDDDPPDPDDDDDDPCPDVVRRVRSVVVSVVSSVVSVVVVVVVVVVVD